Protein AF-T5LP23-F1 (afdb_monomer_lite)

Structure (mmCIF, N/CA/C/O backbone):
data_AF-T5LP23-F1
#
_entry.id   AF-T5LP23-F1
#
loop_
_atom_site.group_PDB
_atom_site.id
_atom_site.type_symbol
_atom_site.label_atom_id
_atom_site.label_alt_id
_atom_site.label_comp_id
_atom_site.label_asym_id
_atom_site.label_entity_id
_atom_site.label_seq_id
_atom_site.pdbx_PDB_ins_code
_atom_site.Cartn_x
_atom_site.Cartn_y
_atom_site.Cartn_z
_atom_site.occupancy
_atom_site.B_iso_or_equiv
_atom_site.auth_seq_id
_atom_site.auth_comp_id
_atom_site.auth_asym_id
_atom_site.auth_atom_id
_atom_site.pdbx_PDB_model_num
ATOM 1 N N . MET A 1 1 ? -14.292 4.138 27.160 1.00 70.31 1 MET A N 1
ATOM 2 C CA . MET A 1 1 ? -13.120 4.140 26.257 1.00 70.31 1 MET A CA 1
ATOM 3 C C . MET A 1 1 ? -12.060 5.006 26.917 1.00 70.31 1 MET A C 1
ATOM 5 O O . MET A 1 1 ? -12.414 6.086 27.365 1.00 70.31 1 MET A O 1
ATOM 9 N N . THR A 1 2 ? -10.826 4.538 27.073 1.00 91.25 2 THR A N 1
ATOM 10 C CA . THR A 1 2 ? -9.751 5.338 27.691 1.00 91.25 2 THR A CA 1
ATOM 11 C C . THR A 1 2 ? -9.133 6.305 26.676 1.00 91.25 2 THR A C 1
ATOM 13 O O . THR A 1 2 ? -9.214 6.054 25.472 1.00 91.25 2 THR A O 1
ATOM 16 N N . ASN A 1 3 ? -8.445 7.359 27.133 1.00 93.12 3 ASN A N 1
ATOM 17 C CA . ASN A 1 3 ? -7.715 8.283 26.245 1.00 93.12 3 ASN A CA 1
ATOM 18 C C . ASN A 1 3 ? -6.745 7.531 25.317 1.00 93.12 3 ASN A C 1
ATOM 20 O O . ASN A 1 3 ? -6.658 7.816 24.127 1.00 93.12 3 ASN A O 1
ATOM 24 N N . LYS A 1 4 ? -6.074 6.492 25.835 1.00 93.19 4 LYS A N 1
ATOM 25 C CA . LYS A 1 4 ? -5.186 5.625 25.046 1.00 93.19 4 LYS A CA 1
ATOM 26 C C . LYS A 1 4 ? -5.932 4.892 23.925 1.00 93.19 4 LYS A C 1
ATOM 28 O O . LYS A 1 4 ? -5.431 4.814 22.809 1.00 93.19 4 LYS A O 1
ATOM 33 N N . GLN A 1 5 ? -7.129 4.370 24.206 1.00 92.94 5 GLN A N 1
ATOM 34 C CA . GLN A 1 5 ? -7.967 3.713 23.196 1.00 92.94 5 GLN A CA 1
ATOM 35 C C . GLN A 1 5 ? -8.464 4.702 22.133 1.00 92.94 5 GLN A C 1
ATOM 37 O O . GLN A 1 5 ? -8.513 4.350 20.958 1.00 92.94 5 GLN A O 1
ATOM 42 N N . GLN A 1 6 ? -8.792 5.938 22.521 1.00 93.44 6 GLN A N 1
ATOM 43 C CA . GLN A 1 6 ? -9.187 6.985 21.576 1.00 93.44 6 GLN A CA 1
ATOM 44 C C . GLN A 1 6 ? -8.032 7.390 20.652 1.00 93.44 6 GLN A C 1
ATOM 46 O O . GLN A 1 6 ? -8.218 7.423 19.438 1.00 93.44 6 GLN A O 1
ATOM 51 N N . ILE A 1 7 ? -6.834 7.618 21.202 1.00 93.81 7 ILE A N 1
ATOM 52 C CA . ILE A 1 7 ? -5.629 7.944 20.421 1.00 93.81 7 ILE A CA 1
ATOM 53 C C . ILE A 1 7 ? -5.302 6.821 19.431 1.00 93.81 7 ILE A C 1
ATOM 55 O O . ILE A 1 7 ? -5.030 7.093 18.264 1.00 93.81 7 ILE A O 1
ATOM 59 N N . GLN A 1 8 ? -5.383 5.559 19.866 1.00 91.00 8 GLN A N 1
ATOM 60 C CA . GLN A 1 8 ? -5.149 4.424 18.976 1.00 91.00 8 GLN A CA 1
ATOM 61 C C . GLN A 1 8 ? -6.153 4.397 17.820 1.00 91.00 8 GLN A C 1
ATOM 63 O O . GLN A 1 8 ? -5.756 4.235 16.672 1.00 91.00 8 GLN A O 1
ATOM 68 N N . LYS A 1 9 ? -7.442 4.612 18.104 1.00 91.38 9 LYS A N 1
ATOM 69 C CA . LYS A 1 9 ? -8.485 4.638 17.073 1.00 91.38 9 LYS A CA 1
ATOM 70 C C . LYS A 1 9 ? -8.270 5.766 16.059 1.00 91.38 9 LYS A C 1
ATOM 72 O O . LYS A 1 9 ? -8.468 5.552 14.869 1.00 91.38 9 LYS A O 1
ATOM 77 N N . LEU A 1 10 ? -7.857 6.950 16.516 1.00 95.00 10 LEU A N 1
ATOM 78 C CA . LEU A 1 10 ? -7.538 8.074 15.629 1.00 95.00 10 LEU A CA 1
ATOM 79 C C . LEU A 1 10 ? -6.373 7.738 14.697 1.00 95.00 10 LEU A C 1
ATOM 81 O O . LEU A 1 10 ? -6.474 7.962 13.495 1.00 95.00 10 LEU A O 1
ATOM 85 N N . ARG A 1 11 ? -5.303 7.152 15.241 1.00 92.00 11 ARG A N 1
ATOM 86 C CA . ARG A 1 11 ? -4.157 6.702 14.451 1.00 92.00 11 ARG A CA 1
ATOM 87 C C . ARG A 1 11 ? -4.557 5.651 13.415 1.00 92.00 11 ARG A C 1
ATOM 89 O O . ARG A 1 11 ? -4.203 5.791 12.253 1.00 92.00 11 ARG A O 1
ATOM 96 N N . ASP A 1 12 ? -5.302 4.630 13.831 1.00 92.06 12 ASP A N 1
ATOM 97 C CA . ASP A 1 12 ? -5.734 3.541 12.950 1.00 92.06 12 ASP A CA 1
ATOM 98 C C . ASP A 1 12 ? -6.578 4.066 11.780 1.00 92.06 12 ASP A C 1
ATOM 100 O O . ASP A 1 12 ? -6.370 3.679 10.633 1.00 92.06 12 ASP A O 1
ATOM 104 N N . ASN A 1 13 ? -7.499 4.989 12.066 1.00 93.12 13 ASN A N 1
ATOM 105 C CA . ASN A 1 13 ? -8.327 5.625 11.048 1.00 93.12 13 ASN A CA 1
ATOM 106 C C . ASN A 1 13 ? -7.505 6.512 10.101 1.00 93.12 13 ASN A C 1
ATOM 108 O O . ASN A 1 13 ? -7.788 6.539 8.907 1.00 93.12 13 ASN A O 1
ATOM 112 N N . ALA A 1 14 ? -6.499 7.227 10.613 1.00 94.38 14 ALA A N 1
ATOM 113 C CA . ALA A 1 14 ? -5.607 8.036 9.787 1.00 94.38 14 ALA A CA 1
ATOM 114 C C . ALA A 1 14 ? -4.750 7.164 8.855 1.00 94.38 14 ALA A C 1
ATOM 116 O O . ALA A 1 14 ? -4.632 7.476 7.674 1.00 94.38 14 ALA A O 1
ATOM 117 N N . GLU A 1 15 ? -4.210 6.046 9.354 1.00 93.88 15 GLU A N 1
ATOM 118 C CA . GLU A 1 15 ? -3.471 5.082 8.530 1.00 93.88 15 GLU A CA 1
ATOM 119 C C . GLU A 1 15 ? -4.376 4.475 7.440 1.00 93.88 15 GLU A C 1
ATOM 121 O O . GLU A 1 15 ? -3.967 4.416 6.284 1.00 93.88 15 GLU A O 1
ATOM 126 N N . LEU A 1 16 ? -5.624 4.106 7.756 1.00 94.44 16 LEU A N 1
ATOM 127 C CA . LEU A 1 16 ? -6.597 3.627 6.760 1.00 94.44 16 LEU A CA 1
ATOM 128 C C . LEU A 1 16 ? -6.911 4.676 5.684 1.00 94.44 16 LEU A C 1
ATOM 130 O O . LEU A 1 16 ? -6.922 4.349 4.498 1.00 94.44 16 LEU A O 1
ATOM 134 N N . ALA A 1 17 ? -7.154 5.924 6.090 1.00 93.31 17 ALA A N 1
ATOM 135 C CA . ALA A 1 17 ? -7.458 7.018 5.169 1.00 93.31 17 ALA A CA 1
ATOM 136 C C . ALA A 1 17 ? -6.270 7.357 4.261 1.00 93.31 17 ALA A C 1
ATOM 138 O O . ALA A 1 17 ? -6.454 7.689 3.099 1.00 93.31 17 ALA A O 1
ATOM 139 N N . MET A 1 18 ? -5.045 7.262 4.770 1.00 93.06 18 MET A N 1
ATOM 140 C CA . MET A 1 18 ? -3.848 7.485 3.964 1.00 93.06 18 MET A CA 1
ATOM 141 C C . MET A 1 18 ? -3.622 6.320 2.990 1.00 93.06 18 MET A C 1
ATOM 143 O O . MET A 1 18 ? -3.394 6.544 1.805 1.00 93.06 18 MET A O 1
ATOM 147 N N . ALA A 1 19 ? -3.773 5.076 3.458 1.00 94.81 19 ALA A N 1
ATOM 148 C CA . ALA A 1 19 ? -3.647 3.888 2.619 1.00 94.81 19 ALA A CA 1
ATOM 149 C C . ALA A 1 19 ? -4.704 3.823 1.508 1.00 94.81 19 ALA A C 1
ATOM 151 O O . ALA A 1 19 ? -4.428 3.256 0.457 1.00 94.81 19 ALA A O 1
ATOM 152 N N . SER A 1 20 ? -5.900 4.398 1.692 1.00 91.69 20 SER A N 1
ATOM 153 C CA . SER A 1 20 ? -6.962 4.323 0.680 1.00 91.69 20 SER A CA 1
ATOM 154 C C . SER A 1 20 ? -6.628 5.025 -0.636 1.00 91.69 20 SER A C 1
ATOM 156 O O . SER A 1 20 ? -7.234 4.682 -1.649 1.00 91.69 20 SER A O 1
ATOM 158 N N . TYR A 1 21 ? -5.663 5.952 -0.626 1.00 89.19 21 TYR A N 1
ATOM 159 C CA . TYR A 1 21 ? -5.142 6.632 -1.818 1.00 89.19 21 TYR A CA 1
ATOM 160 C C . TYR A 1 21 ? -4.057 5.832 -2.564 1.00 89.19 21 TYR A C 1
ATOM 162 O O . TYR A 1 21 ? -3.546 6.304 -3.576 1.00 89.19 21 TYR A O 1
ATOM 170 N N . GLY A 1 22 ? -3.697 4.633 -2.091 1.00 91.81 22 GLY A N 1
ATOM 171 C CA . GLY A 1 22 ? -2.721 3.765 -2.751 1.00 91.81 22 GLY A CA 1
ATOM 172 C C . GLY A 1 22 ? -3.194 3.261 -4.120 1.00 91.81 22 GLY A C 1
ATOM 173 O O . GLY A 1 22 ? -4.370 2.956 -4.324 1.00 91.81 22 GLY A O 1
ATOM 174 N N . TYR A 1 23 ? -2.258 3.143 -5.064 1.00 92.69 23 TYR A N 1
ATOM 175 C CA . TYR A 1 23 ? -2.522 2.779 -6.463 1.00 92.69 23 TYR A CA 1
ATOM 176 C C . TYR A 1 23 ? -2.609 1.254 -6.630 1.00 92.69 23 TYR A C 1
ATOM 178 O O . TYR A 1 23 ? -1.792 0.624 -7.301 1.00 92.69 23 TYR A O 1
ATOM 186 N N . PHE A 1 24 ? -3.579 0.627 -5.961 1.00 94.56 24 PHE A N 1
ATOM 187 C CA . PHE A 1 24 ? -3.690 -0.835 -5.890 1.00 94.56 24 PHE A CA 1
ATOM 188 C C . PHE A 1 24 ? -4.090 -1.510 -7.205 1.00 94.56 24 PHE A C 1
ATOM 190 O O . PHE A 1 24 ? -3.944 -2.724 -7.330 1.00 94.56 24 PHE A O 1
ATOM 197 N N . HIS A 1 25 ? -4.514 -0.756 -8.219 1.00 92.25 25 HIS A N 1
ATOM 198 C CA . HIS A 1 25 ? -4.671 -1.270 -9.583 1.00 92.25 25 HIS A CA 1
ATOM 199 C C . HIS A 1 25 ? -3.338 -1.673 -10.234 1.00 92.25 25 HIS A C 1
ATOM 201 O O . HIS A 1 25 ? -3.342 -2.377 -11.241 1.00 92.25 25 HIS A O 1
ATOM 207 N N . LEU A 1 26 ? -2.201 -1.263 -9.658 1.00 93.31 26 LEU A N 1
ATOM 208 C CA . LEU A 1 26 ? -0.861 -1.633 -10.122 1.00 93.31 26 LEU A CA 1
ATOM 209 C C . LEU A 1 26 ? -0.380 -2.995 -9.598 1.00 93.31 26 LEU A C 1
ATOM 211 O O . LEU A 1 26 ? 0.660 -3.480 -10.043 1.00 93.31 26 LEU A O 1
ATOM 215 N N . ILE A 1 27 ? -1.106 -3.639 -8.677 1.00 93.69 27 ILE A N 1
ATOM 216 C CA . ILE A 1 27 ? -0.717 -4.953 -8.142 1.00 93.69 27 ILE A CA 1
ATOM 217 C C . ILE A 1 27 ? -0.587 -5.966 -9.285 1.00 93.69 27 ILE A C 1
ATOM 219 O O . ILE A 1 27 ? -1.475 -6.103 -10.124 1.00 93.69 27 ILE A O 1
ATOM 223 N N . GLY A 1 28 ? 0.520 -6.710 -9.297 1.00 92.25 28 GLY A N 1
ATOM 224 C CA . GLY A 1 28 ? 0.780 -7.743 -10.300 1.00 92.25 28 GLY A CA 1
ATOM 225 C C . GLY A 1 28 ? 1.308 -7.218 -11.638 1.00 92.25 28 GLY A C 1
ATOM 226 O O . GLY A 1 28 ? 1.886 -8.009 -12.389 1.00 92.25 28 GLY A O 1
ATOM 227 N N . LYS A 1 29 ? 1.221 -5.905 -11.916 1.00 93.50 29 LYS A N 1
ATOM 228 C CA . LYS A 1 29 ? 2.086 -5.282 -12.931 1.00 93.50 29 LYS A CA 1
ATOM 229 C C . LYS A 1 29 ? 3.542 -5.443 -12.504 1.00 93.50 29 LYS A C 1
ATOM 231 O O . LYS A 1 29 ? 3.829 -5.708 -11.341 1.00 93.50 29 LYS A O 1
ATOM 236 N N . LYS A 1 30 ? 4.474 -5.307 -13.439 1.00 94.69 30 LYS A N 1
ATOM 237 C CA . LYS A 1 30 ? 5.904 -5.407 -13.135 1.00 94.69 30 LYS A CA 1
ATOM 238 C C . LYS A 1 30 ? 6.525 -4.031 -12.991 1.00 94.69 30 LYS A C 1
ATOM 240 O O . LYS A 1 30 ? 6.013 -3.089 -13.581 1.00 94.69 30 LYS A O 1
ATOM 245 N N . PHE A 1 31 ? 7.630 -3.926 -12.267 1.00 94.94 31 PHE A N 1
ATOM 246 C CA . PHE A 1 31 ? 8.524 -2.777 -12.390 1.00 94.94 31 PHE A CA 1
ATOM 247 C C . PHE A 1 31 ? 9.214 -2.784 -13.750 1.00 94.94 31 PHE A C 1
ATOM 249 O O . PHE A 1 31 ? 9.470 -3.853 -14.318 1.00 94.94 31 PHE A O 1
ATOM 256 N N . LYS A 1 32 ? 9.536 -1.595 -14.256 1.00 93.94 32 LYS A N 1
ATOM 257 C CA . LYS A 1 32 ? 10.318 -1.416 -15.476 1.00 93.94 32 LYS A CA 1
ATOM 258 C C . LYS A 1 32 ? 11.620 -2.225 -15.410 1.00 93.94 32 LYS A C 1
ATOM 260 O O . LYS A 1 32 ? 12.210 -2.435 -14.351 1.00 93.94 32 LYS A O 1
ATOM 265 N N . ASN A 1 33 ? 12.003 -2.783 -16.556 1.00 93.25 33 ASN A N 1
ATOM 266 C CA . ASN A 1 33 ? 13.139 -3.695 -16.658 1.00 93.25 33 ASN A CA 1
ATOM 267 C C . ASN A 1 33 ? 14.447 -2.911 -16.806 1.00 93.25 33 ASN A C 1
ATOM 269 O O . ASN A 1 33 ? 15.038 -2.896 -17.884 1.00 93.25 33 ASN A O 1
ATOM 273 N N . ASP A 1 34 ? 14.835 -2.234 -15.732 1.00 92.38 34 ASP A N 1
ATOM 274 C CA . ASP A 1 34 ? 16.082 -1.486 -15.618 1.00 92.38 34 ASP A CA 1
ATOM 275 C C . ASP A 1 34 ? 16.768 -1.886 -14.304 1.00 92.38 34 ASP A C 1
ATOM 277 O O . ASP A 1 34 ? 16.335 -1.503 -13.215 1.00 92.38 34 ASP A O 1
ATOM 281 N N . GLU A 1 35 ? 17.773 -2.757 -14.404 1.00 93.06 35 GLU A N 1
ATOM 282 C CA . GLU A 1 35 ? 18.498 -3.280 -13.240 1.00 93.06 35 GLU A CA 1
ATOM 283 C C . GLU A 1 35 ? 19.408 -2.224 -12.599 1.00 93.06 35 GLU A C 1
ATOM 285 O O . GLU A 1 35 ? 19.642 -2.294 -11.392 1.00 93.06 35 GLU A O 1
ATOM 290 N N . ASP A 1 36 ? 19.872 -1.230 -13.363 1.00 93.44 36 ASP A N 1
ATOM 291 C CA . ASP A 1 36 ? 20.718 -0.152 -12.845 1.00 93.44 36 ASP A CA 1
ATOM 292 C C . ASP A 1 36 ? 19.893 0.820 -11.986 1.00 93.44 36 ASP A C 1
ATOM 294 O O . ASP A 1 36 ? 20.365 1.292 -10.949 1.00 93.44 36 ASP A O 1
ATOM 298 N N . GLU A 1 37 ? 18.647 1.095 -12.389 1.00 91.81 37 GLU A N 1
ATOM 299 C CA . GLU A 1 37 ? 17.739 1.990 -11.662 1.00 91.81 37 GLU A CA 1
ATOM 300 C C . GLU A 1 37 ? 17.011 1.292 -10.500 1.00 91.81 37 GLU A C 1
ATOM 302 O O . GLU A 1 37 ? 16.941 1.834 -9.393 1.00 91.81 37 GLU A O 1
ATOM 307 N N . TYR A 1 38 ? 16.472 0.088 -10.728 1.00 92.56 38 TYR A N 1
ATOM 308 C CA . TYR A 1 38 ? 15.560 -0.577 -9.784 1.00 92.56 38 TYR A CA 1
ATOM 309 C C . TYR A 1 38 ? 16.160 -1.793 -9.072 1.00 92.56 38 TYR A C 1
ATOM 311 O O . TYR A 1 38 ? 15.488 -2.399 -8.231 1.00 92.56 38 TYR A O 1
ATOM 319 N N . GLY A 1 39 ? 17.399 -2.177 -9.390 1.00 93.19 39 GLY A N 1
ATOM 320 C CA . GLY A 1 39 ? 18.104 -3.272 -8.728 1.00 93.19 39 GLY A CA 1
ATOM 321 C C . GLY A 1 39 ? 17.315 -4.583 -8.729 1.00 93.19 39 GLY A C 1
ATOM 322 O O . GLY A 1 39 ? 16.874 -5.078 -9.766 1.00 93.19 39 GLY A O 1
ATOM 323 N N . ASP A 1 40 ? 17.098 -5.150 -7.540 1.00 93.38 40 ASP A N 1
ATOM 324 C CA . ASP A 1 40 ? 16.415 -6.435 -7.352 1.00 93.38 40 ASP A CA 1
ATOM 325 C C . ASP A 1 40 ? 14.925 -6.414 -7.731 1.00 93.38 40 ASP A C 1
ATOM 327 O O . ASP A 1 40 ? 14.320 -7.478 -7.921 1.00 93.38 40 ASP A O 1
ATOM 331 N N . LYS A 1 41 ? 14.333 -5.221 -7.858 1.00 94.06 41 LYS A N 1
ATOM 332 C CA . LYS A 1 41 ? 12.930 -5.031 -8.236 1.00 94.06 41 LYS A CA 1
ATOM 333 C C . LYS A 1 41 ? 12.706 -5.009 -9.742 1.00 94.06 41 LYS A C 1
ATOM 335 O O . LYS A 1 41 ? 11.565 -5.221 -10.153 1.00 94.06 41 LYS A O 1
ATOM 340 N N . ALA A 1 42 ? 13.739 -4.824 -10.563 1.00 94.75 42 ALA A N 1
ATOM 341 C CA . ALA A 1 42 ? 13.598 -4.781 -12.017 1.00 94.75 42 ALA A CA 1
ATOM 342 C C . ALA A 1 42 ? 12.841 -6.013 -12.555 1.00 94.75 42 ALA A C 1
ATOM 344 O O . ALA A 1 42 ? 13.138 -7.158 -12.196 1.00 94.75 42 ALA A O 1
ATOM 345 N N . ASN A 1 43 ? 11.815 -5.787 -13.391 1.00 94.25 43 ASN A N 1
ATOM 346 C CA . ASN A 1 43 ? 10.974 -6.838 -13.997 1.00 94.25 43 ASN A CA 1
ATOM 347 C C . ASN A 1 43 ? 10.289 -7.787 -12.978 1.00 94.25 43 ASN A C 1
ATOM 349 O O . ASN A 1 43 ? 9.766 -8.848 -13.345 1.00 94.25 43 ASN A O 1
ATOM 353 N N . LYS A 1 44 ? 10.249 -7.423 -11.688 1.00 95.88 44 LYS A N 1
ATOM 354 C CA . LYS A 1 44 ? 9.504 -8.146 -10.648 1.00 95.88 44 LYS A CA 1
ATOM 355 C C . LYS A 1 44 ? 8.075 -7.625 -10.542 1.00 95.88 44 LYS A C 1
ATOM 357 O O . LYS A 1 44 ? 7.836 -6.449 -10.806 1.00 95.88 44 LYS A O 1
ATOM 362 N N . PRO A 1 45 ? 7.116 -8.482 -10.150 1.00 96.19 45 PRO A N 1
ATOM 363 C CA . PRO A 1 45 ? 5.754 -8.042 -9.892 1.00 96.19 45 PRO A CA 1
ATOM 364 C C . PRO A 1 45 ? 5.701 -7.086 -8.693 1.00 96.19 45 PRO A C 1
ATOM 366 O O . PRO A 1 45 ? 6.317 -7.339 -7.658 1.00 96.19 45 PRO A O 1
ATOM 369 N N . ILE A 1 46 ? 4.918 -6.023 -8.838 1.00 96.38 46 ILE A N 1
ATOM 370 C CA . ILE A 1 46 ? 4.593 -5.045 -7.805 1.00 96.38 46 ILE A CA 1
ATOM 371 C C . ILE A 1 46 ? 3.654 -5.696 -6.791 1.00 96.38 46 ILE A C 1
ATOM 373 O O . ILE A 1 46 ? 2.636 -6.304 -7.148 1.00 96.38 46 ILE A O 1
ATOM 377 N N . THR A 1 47 ? 3.990 -5.552 -5.513 1.00 96.19 47 THR A N 1
ATOM 378 C CA . THR A 1 47 ? 3.216 -6.077 -4.387 1.00 96.19 47 THR A CA 1
ATOM 379 C C . THR A 1 47 ? 2.437 -4.975 -3.667 1.00 96.19 47 THR A C 1
ATOM 381 O O . THR A 1 47 ? 2.702 -3.786 -3.829 1.00 96.19 47 THR A O 1
ATOM 384 N N . LEU A 1 48 ? 1.493 -5.374 -2.805 1.00 94.81 48 LEU A N 1
ATOM 385 C CA . LEU A 1 48 ? 0.760 -4.462 -1.913 1.00 94.81 48 LEU A CA 1
ATOM 386 C C . LEU A 1 48 ? 1.689 -3.566 -1.088 1.00 94.81 48 LEU A C 1
ATOM 388 O O . LEU A 1 48 ? 1.407 -2.386 -0.895 1.00 94.81 48 LEU A O 1
ATOM 392 N N . HIS A 1 49 ? 2.781 -4.147 -0.591 1.00 95.38 49 HIS A N 1
ATOM 393 C CA . HIS A 1 49 ? 3.746 -3.450 0.243 1.00 95.38 49 HIS A CA 1
ATOM 394 C C . HIS A 1 49 ? 4.449 -2.341 -0.534 1.00 95.38 49 HIS A C 1
ATOM 396 O O . HIS A 1 49 ? 4.529 -1.220 -0.038 1.00 95.38 49 HIS A O 1
ATOM 402 N N . ASP A 1 50 ? 4.870 -2.646 -1.763 1.00 96.6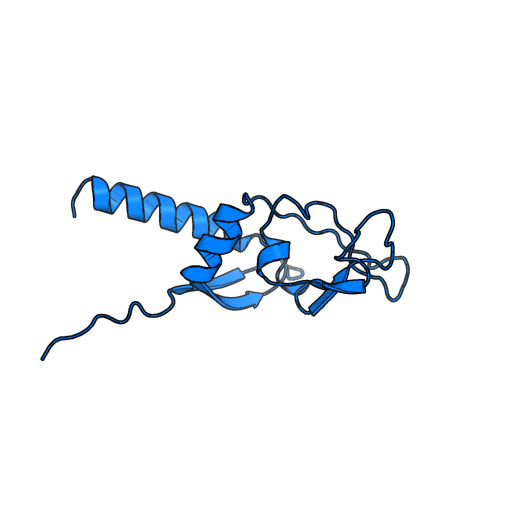2 50 ASP A N 1
ATOM 403 C CA . ASP A 1 50 ? 5.612 -1.703 -2.593 1.00 96.62 50 ASP A CA 1
ATOM 404 C C . ASP A 1 50 ? 4.787 -0.441 -2.897 1.00 96.62 50 ASP A C 1
ATOM 406 O O . ASP A 1 50 ? 5.319 0.660 -2.925 1.00 96.62 50 ASP A O 1
ATOM 410 N N . ILE A 1 51 ? 3.469 -0.594 -3.069 1.00 96.25 51 ILE A N 1
ATOM 411 C CA . ILE A 1 51 ? 2.544 0.495 -3.428 1.00 96.25 51 ILE A CA 1
ATOM 412 C C . ILE A 1 51 ? 2.431 1.559 -2.337 1.00 96.25 51 ILE A C 1
ATOM 414 O O . ILE A 1 51 ? 2.264 2.735 -2.653 1.00 96.25 51 ILE A O 1
ATOM 418 N N . LEU A 1 52 ? 2.482 1.161 -1.063 1.00 96.88 52 LEU A N 1
ATOM 419 C CA . LEU A 1 52 ? 2.419 2.114 0.046 1.00 96.88 52 LEU A CA 1
ATOM 420 C C . LEU A 1 52 ? 3.801 2.587 0.487 1.00 96.88 52 LEU A C 1
ATOM 422 O O . LEU A 1 52 ? 3.892 3.665 1.065 1.00 96.88 52 LEU A O 1
ATOM 426 N N . ASP A 1 53 ? 4.853 1.810 0.245 1.00 97.19 53 ASP A N 1
ATOM 427 C CA . ASP A 1 53 ? 6.199 2.121 0.710 1.00 97.19 53 ASP A CA 1
ATOM 428 C C . ASP A 1 53 ? 6.840 3.265 -0.096 1.00 97.19 53 ASP A C 1
ATOM 430 O O . ASP A 1 53 ? 7.031 3.197 -1.311 1.00 97.19 53 ASP A O 1
ATOM 434 N N . ILE A 1 54 ? 7.207 4.328 0.616 1.00 96.56 54 ILE A N 1
ATOM 435 C CA . ILE A 1 54 ? 7.855 5.529 0.091 1.00 96.56 54 ILE A CA 1
ATOM 436 C C . ILE A 1 54 ? 9.206 5.242 -0.567 1.00 96.56 54 ILE A C 1
ATOM 438 O O . ILE A 1 54 ? 9.643 6.020 -1.411 1.00 96.56 54 ILE A O 1
ATOM 442 N N . THR A 1 55 ? 9.870 4.135 -0.225 1.00 95.88 55 THR A N 1
ATOM 443 C CA . THR A 1 55 ? 11.122 3.731 -0.875 1.00 95.88 55 THR A CA 1
ATOM 444 C C . THR A 1 55 ? 10.942 3.490 -2.373 1.00 95.88 55 THR A C 1
ATOM 446 O O . THR A 1 55 ? 11.857 3.785 -3.136 1.00 95.88 55 THR A O 1
ATOM 449 N N . TYR A 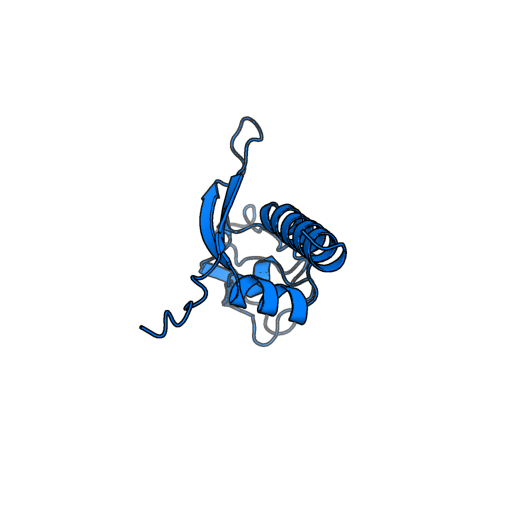1 56 ? 9.766 3.025 -2.803 1.00 95.31 56 TYR A N 1
ATOM 450 C CA . TYR A 1 56 ? 9.466 2.768 -4.215 1.00 95.31 56 TYR A CA 1
ATOM 451 C C . TYR A 1 56 ? 8.682 3.905 -4.871 1.00 95.31 56 TYR A C 1
ATOM 453 O O . TYR A 1 56 ? 8.149 3.754 -5.969 1.00 95.31 56 TYR A O 1
ATOM 461 N N . LYS A 1 57 ? 8.590 5.064 -4.214 1.00 94.44 57 LYS A N 1
ATOM 462 C CA . LYS A 1 57 ? 7.977 6.250 -4.806 1.00 94.44 57 LYS A CA 1
ATOM 463 C C . LYS A 1 57 ? 8.699 6.617 -6.104 1.00 94.44 57 LYS A C 1
ATOM 465 O O . LYS A 1 57 ? 9.925 6.651 -6.150 1.00 94.44 57 LYS A O 1
ATOM 470 N N . ASN A 1 58 ? 7.920 6.924 -7.137 1.00 93.88 58 ASN A N 1
ATOM 471 C CA . ASN A 1 58 ? 8.359 7.200 -8.506 1.00 93.88 58 ASN A CA 1
ATOM 472 C C . ASN A 1 58 ? 8.943 6.007 -9.272 1.00 93.88 58 ASN A C 1
ATOM 474 O O . ASN A 1 58 ? 9.365 6.202 -10.406 1.00 93.88 58 ASN A O 1
ATOM 478 N N . TYR A 1 59 ? 8.947 4.792 -8.712 1.00 94.81 59 TYR A N 1
ATOM 479 C CA . TYR A 1 59 ? 9.311 3.620 -9.504 1.00 94.81 59 TYR A CA 1
ATOM 480 C C . TYR A 1 59 ? 8.271 3.427 -10.606 1.00 94.81 59 TYR A C 1
ATOM 482 O O . TYR A 1 59 ? 7.064 3.508 -10.353 1.00 94.81 59 TYR A O 1
ATOM 490 N N . GLU A 1 60 ? 8.750 3.174 -11.817 1.00 94.25 60 GLU A N 1
ATOM 491 C CA . GLU A 1 60 ? 7.909 3.058 -13.000 1.00 94.25 60 GLU A CA 1
ATOM 492 C C . GLU A 1 60 ? 7.439 1.615 -13.196 1.00 94.25 60 GLU A C 1
ATOM 494 O O . GLU A 1 60 ? 8.190 0.643 -13.033 1.00 94.25 60 GLU A O 1
ATOM 499 N N . THR A 1 61 ? 6.183 1.451 -13.596 1.00 93.69 61 THR A N 1
ATOM 500 C CA . THR A 1 61 ? 5.686 0.158 -14.065 1.00 93.69 61 THR A CA 1
ATOM 501 C C . THR A 1 61 ? 6.288 -0.173 -15.426 1.00 93.69 61 THR A C 1
ATOM 503 O O . THR A 1 61 ? 6.464 0.703 -16.268 1.00 93.69 61 THR A O 1
ATOM 506 N N . GLN A 1 62 ? 6.521 -1.452 -15.694 1.00 89.19 62 GLN A N 1
ATOM 507 C CA . GLN A 1 62 ? 6.871 -1.926 -17.019 1.00 89.19 62 GLN A CA 1
ATOM 508 C C . GLN A 1 62 ? 5.722 -1.651 -17.982 1.00 89.19 62 GLN A C 1
ATOM 510 O O . GLN A 1 62 ? 4.596 -2.116 -17.784 1.00 89.19 62 GLN A O 1
ATOM 515 N N . ASP A 1 63 ? 6.043 -0.943 -19.054 1.00 78.56 63 ASP A N 1
ATOM 516 C CA . ASP A 1 63 ? 5.098 -0.678 -20.116 1.00 78.56 63 ASP A CA 1
ATOM 517 C C . ASP A 1 63 ? 5.006 -1.845 -21.110 1.00 78.56 63 ASP A C 1
ATOM 519 O O . ASP A 1 63 ? 5.979 -2.554 -21.374 1.00 78.56 63 ASP A O 1
ATOM 523 N N . SER A 1 64 ? 3.830 -2.002 -21.713 1.00 62.41 64 SER A N 1
ATOM 524 C CA . SER A 1 64 ? 3.655 -2.750 -22.966 1.00 62.41 64 SER A CA 1
ATOM 525 C C . SER A 1 64 ? 3.545 -1.816 -24.182 1.00 62.41 64 SER A C 1
ATOM 527 O O . SER A 1 64 ? 3.778 -2.256 -25.304 1.00 62.41 64 SER A O 1
ATOM 529 N N . THR A 1 65 ? 3.241 -0.526 -23.975 1.00 56.38 65 THR A N 1
ATOM 530 C CA . THR A 1 65 ? 3.111 0.524 -25.001 1.00 56.38 65 THR A CA 1
ATOM 531 C C . THR A 1 65 ? 3.437 1.902 -24.411 1.00 56.38 65 THR A C 1
ATOM 533 O O . THR A 1 65 ? 2.651 2.358 -23.601 1.00 56.38 65 THR A O 1
ATOM 536 N N . PHE A 1 66 ? 4.491 2.580 -24.893 1.00 54.19 66 PHE A N 1
ATOM 537 C CA . PHE A 1 66 ? 5.151 3.837 -24.432 1.00 54.19 66 PHE A CA 1
ATOM 538 C C . PHE A 1 66 ? 4.349 4.956 -23.701 1.00 54.19 66 PHE A C 1
ATOM 540 O O . PHE A 1 66 ? 4.956 5.876 -23.164 1.00 54.19 66 PHE A O 1
ATOM 547 N N . PHE A 1 67 ? 3.016 4.949 -23.716 1.00 60.97 67 PHE A N 1
ATOM 548 C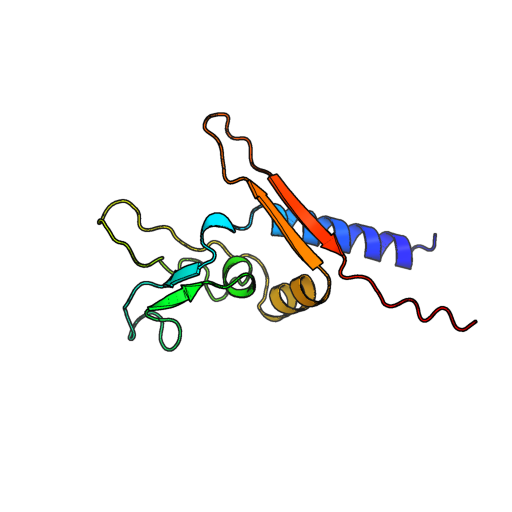 CA . PHE A 1 67 ? 2.131 5.957 -23.125 1.00 60.97 67 PHE A CA 1
ATOM 549 C C . PHE A 1 67 ? 1.447 5.518 -21.819 1.00 60.97 67 PHE A C 1
ATOM 551 O O . PHE A 1 67 ? 0.739 6.326 -21.225 1.00 60.97 67 PHE A O 1
ATOM 558 N N . ASN A 1 68 ? 1.627 4.270 -21.372 1.00 74.25 68 ASN A N 1
ATOM 559 C CA . ASN A 1 68 ? 0.881 3.703 -20.239 1.00 74.25 68 ASN A CA 1
ATOM 560 C C . ASN A 1 68 ? 1.757 3.423 -19.011 1.00 74.25 68 ASN A C 1
ATOM 562 O O . ASN A 1 68 ? 1.332 2.720 -18.091 1.00 74.25 68 ASN A O 1
ATOM 566 N N . THR A 1 69 ? 2.977 3.954 -18.998 1.00 84.00 69 THR A N 1
ATOM 567 C CA . THR A 1 69 ? 3.866 3.880 -17.840 1.00 84.00 69 THR A CA 1
ATOM 568 C C . THR A 1 69 ? 3.258 4.671 -16.682 1.00 84.00 69 THR A C 1
ATOM 570 O O . THR A 1 69 ? 3.010 5.870 -16.797 1.00 84.00 69 THR A O 1
ATOM 573 N N . GLU A 1 70 ? 3.001 3.993 -15.565 1.00 91.44 70 GLU A N 1
ATOM 574 C CA . GLU A 1 70 ? 2.488 4.594 -14.337 1.00 91.44 70 GLU A CA 1
ATOM 575 C C . GLU A 1 70 ? 3.545 4.529 -13.234 1.00 91.44 70 GLU A C 1
ATOM 577 O O . GLU A 1 70 ? 4.332 3.582 -13.164 1.00 91.44 70 GLU A O 1
ATOM 582 N N . ASN A 1 71 ? 3.519 5.512 -12.335 1.00 93.44 71 ASN A N 1
ATOM 583 C CA . ASN A 1 71 ? 4.476 5.611 -11.240 1.00 93.44 71 A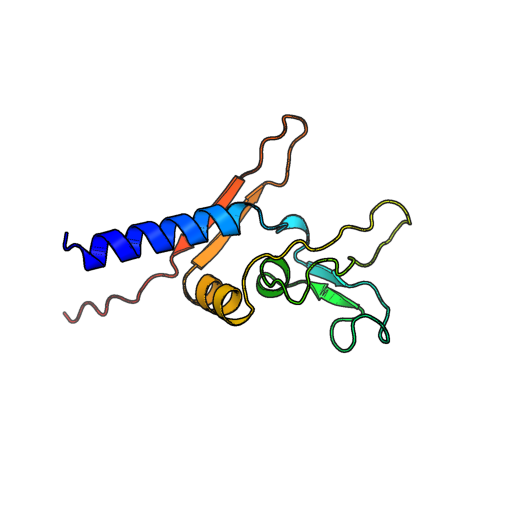SN A CA 1
ATOM 584 C C . ASN A 1 71 ? 3.821 5.229 -9.918 1.00 93.44 71 ASN A C 1
ATOM 586 O O . ASN A 1 71 ? 2.680 5.610 -9.636 1.00 93.44 71 ASN A O 1
ATOM 590 N N . LEU A 1 72 ? 4.570 4.523 -9.075 1.00 94.19 72 LEU A N 1
ATOM 591 C CA . LEU A 1 72 ? 4.168 4.295 -7.693 1.00 94.19 72 LEU A CA 1
ATOM 592 C C . LEU A 1 72 ? 4.235 5.609 -6.903 1.00 94.19 72 LEU A C 1
ATOM 594 O O . LEU A 1 72 ? 5.130 6.433 -7.098 1.00 94.19 72 LEU A O 1
ATOM 598 N N . ASN A 1 73 ? 3.306 5.785 -5.965 1.00 92.88 73 ASN A N 1
ATOM 599 C CA . ASN A 1 73 ? 3.223 6.976 -5.119 1.00 92.88 73 ASN A CA 1
ATOM 600 C C . ASN A 1 73 ? 3.063 6.601 -3.637 1.00 92.88 73 ASN A C 1
ATOM 602 O O . ASN A 1 73 ? 2.144 7.058 -2.962 1.00 92.88 73 ASN A O 1
ATOM 606 N N . GLY A 1 74 ? 3.932 5.713 -3.148 1.00 92.31 74 GLY A N 1
ATOM 607 C CA . GLY A 1 74 ? 3.953 5.325 -1.740 1.00 92.31 74 GLY A CA 1
ATOM 608 C C . GLY A 1 74 ? 4.321 6.498 -0.828 1.00 92.31 74 GLY A C 1
ATOM 609 O O . GLY A 1 74 ? 5.212 7.284 -1.146 1.00 92.31 74 GLY A O 1
ATOM 610 N N . ASP A 1 75 ? 3.648 6.603 0.319 1.00 93.75 75 ASP A N 1
ATOM 611 C CA . ASP A 1 75 ? 3.873 7.656 1.321 1.00 93.75 75 ASP A CA 1
ATOM 612 C C . ASP A 1 75 ? 4.098 7.089 2.743 1.00 93.75 75 ASP A C 1
ATOM 614 O O . ASP A 1 75 ? 4.265 7.835 3.710 1.00 93.75 75 ASP A O 1
ATOM 618 N N . PHE A 1 76 ? 4.109 5.763 2.907 1.00 96.75 76 PHE A N 1
ATOM 619 C CA . PHE A 1 76 ? 4.398 5.104 4.181 1.00 96.75 76 PHE A CA 1
ATOM 620 C C . PHE A 1 76 ? 5.887 4.811 4.278 1.00 96.75 76 PHE A C 1
ATOM 622 O O . PHE A 1 76 ? 6.515 4.401 3.312 1.00 96.75 76 PHE A O 1
ATOM 629 N N . THR A 1 77 ? 6.457 4.905 5.477 1.00 96.62 77 THR A N 1
ATOM 630 C CA . THR A 1 77 ? 7.784 4.305 5.698 1.00 96.62 77 THR A CA 1
ATOM 631 C C . THR A 1 77 ? 7.723 2.781 5.489 1.00 96.62 77 THR A C 1
ATOM 633 O O . THR A 1 77 ? 6.675 2.187 5.781 1.00 96.62 77 THR A O 1
ATOM 636 N N . PRO A 1 78 ? 8.830 2.107 5.122 1.00 96.44 78 PRO A N 1
ATOM 637 C CA . PRO A 1 78 ? 8.830 0.656 4.912 1.00 96.44 78 PRO A CA 1
ATOM 638 C C . PRO A 1 78 ? 8.245 -0.123 6.095 1.00 96.44 78 PRO A C 1
ATOM 640 O O . PRO A 1 78 ? 7.380 -0.989 5.971 1.00 96.44 78 PRO A O 1
ATOM 643 N N . THR A 1 79 ? 8.626 0.248 7.319 1.00 96.62 79 THR A N 1
ATOM 644 C CA . THR A 1 79 ? 8.107 -0.425 8.521 1.00 96.62 79 THR A CA 1
ATOM 645 C C . THR A 1 79 ? 6.606 -0.188 8.717 1.00 96.62 79 THR A C 1
ATOM 647 O O . THR A 1 79 ? 5.898 -1.076 9.196 1.00 96.62 79 THR A O 1
ATOM 650 N N . GLN A 1 80 ? 6.104 0.996 8.364 1.00 95.69 80 GLN A N 1
ATOM 651 C CA . GLN A 1 80 ? 4.684 1.325 8.467 1.00 95.69 80 GLN A CA 1
ATOM 652 C C . GLN A 1 80 ? 3.858 0.553 7.435 1.00 95.69 80 GLN A C 1
ATOM 654 O O . GLN A 1 80 ? 2.855 -0.044 7.818 1.00 95.69 80 GLN A O 1
ATOM 659 N N . ALA A 1 81 ? 4.301 0.485 6.174 1.00 96.06 81 ALA A N 1
ATOM 660 C CA . ALA A 1 81 ? 3.641 -0.306 5.132 1.00 96.06 81 ALA A CA 1
ATOM 661 C C . ALA A 1 81 ? 3.563 -1.787 5.527 1.00 96.06 81 ALA A C 1
ATOM 663 O O . ALA A 1 81 ? 2.506 -2.410 5.424 1.00 96.06 81 ALA A O 1
ATOM 664 N N . LYS A 1 82 ? 4.654 -2.342 6.068 1.00 95.50 82 LYS A N 1
ATOM 665 C CA . LYS A 1 82 ? 4.682 -3.726 6.555 1.00 95.50 82 LYS A CA 1
ATOM 666 C C . LYS A 1 82 ? 3.669 -3.956 7.681 1.00 95.50 82 LYS A C 1
ATOM 668 O O . LYS A 1 82 ? 2.832 -4.847 7.579 1.00 95.50 82 LYS A O 1
ATOM 673 N N . ARG A 1 83 ? 3.704 -3.128 8.732 1.00 94.56 83 ARG A N 1
ATOM 674 C CA . ARG A 1 83 ? 2.791 -3.240 9.887 1.00 94.56 83 ARG A CA 1
ATOM 675 C C . ARG A 1 83 ? 1.326 -3.043 9.505 1.00 94.56 83 ARG A C 1
ATOM 677 O O . ARG A 1 83 ? 0.454 -3.685 10.086 1.00 94.56 83 ARG A O 1
ATOM 684 N N . PHE A 1 84 ? 1.053 -2.171 8.537 1.00 95.50 84 PHE A N 1
ATOM 685 C CA . PHE A 1 84 ? -0.296 -1.961 8.027 1.00 95.50 84 PHE A CA 1
ATOM 686 C C . PHE A 1 84 ? -0.855 -3.257 7.430 1.00 95.50 84 PHE A C 1
ATOM 688 O O . PHE A 1 84 ? -1.907 -3.724 7.866 1.00 95.50 84 PHE A O 1
ATOM 695 N N . PHE A 1 85 ? -0.114 -3.904 6.525 1.00 95.06 85 PHE A N 1
ATOM 696 C CA . PHE A 1 85 ? -0.541 -5.168 5.915 1.00 95.06 85 PHE A CA 1
ATOM 697 C C . PHE A 1 85 ? -0.400 -6.391 6.832 1.00 95.06 85 PHE A C 1
ATOM 699 O O . PHE A 1 85 ? -0.985 -7.431 6.549 1.00 95.06 85 PHE A O 1
ATOM 706 N N . GLU A 1 86 ? 0.306 -6.309 7.961 1.00 93.88 86 GLU A N 1
ATOM 707 C CA . GLU A 1 86 ? 0.209 -7.315 9.033 1.00 93.88 86 GLU A CA 1
ATOM 708 C C . GLU A 1 86 ? -1.157 -7.276 9.735 1.00 93.88 86 GLU A C 1
ATOM 710 O O . GLU A 1 86 ? -1.607 -8.294 10.263 1.00 93.88 86 GLU A O 1
ATOM 715 N N . ARG A 1 87 ? -1.833 -6.121 9.722 1.00 92.94 87 ARG A N 1
ATOM 716 C CA . ARG A 1 87 ? -3.114 -5.907 10.400 1.00 92.94 87 ARG A CA 1
ATOM 717 C C . ARG A 1 87 ? -4.317 -5.900 9.468 1.00 92.94 87 ARG A C 1
ATOM 719 O O . ARG A 1 87 ? -5.389 -6.314 9.897 1.00 92.94 87 ARG A O 1
ATOM 726 N N . TYR A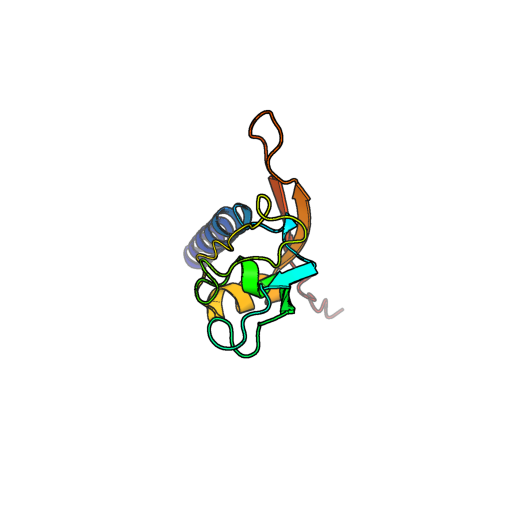 1 88 ? -4.167 -5.431 8.238 1.00 94.75 88 TYR A N 1
ATOM 727 C CA . TYR A 1 88 ? -5.270 -5.263 7.301 1.00 94.75 88 TYR A CA 1
ATOM 728 C C . TYR A 1 88 ? -5.063 -6.093 6.034 1.00 94.75 88 TYR A C 1
ATOM 730 O O . TYR A 1 88 ? -3.956 -6.181 5.506 1.00 94.75 88 TYR A O 1
ATOM 738 N N . ASP A 1 89 ? -6.150 -6.678 5.544 1.00 94.75 89 ASP A N 1
ATOM 739 C CA . ASP A 1 89 ? -6.264 -7.237 4.202 1.00 94.75 89 ASP A CA 1
ATOM 740 C C . ASP A 1 89 ? -6.907 -6.206 3.274 1.00 94.75 89 ASP A C 1
ATOM 742 O O . ASP A 1 89 ? -7.897 -5.562 3.639 1.00 94.75 89 ASP A O 1
ATOM 746 N N . LEU A 1 90 ? -6.372 -6.069 2.059 1.00 95.12 90 LEU A N 1
ATOM 747 C CA . LEU A 1 90 ? -7.073 -5.374 0.983 1.00 95.12 90 LEU A CA 1
ATOM 748 C C . LEU A 1 90 ? -8.222 -6.268 0.508 1.00 95.12 90 LEU A C 1
ATOM 750 O O . LEU A 1 90 ? -7.978 -7.357 -0.006 1.00 95.12 90 LEU A O 1
ATOM 754 N N . LEU A 1 91 ? -9.464 -5.816 0.683 1.00 94.38 91 LEU A N 1
ATOM 755 C CA . LEU A 1 91 ? -10.643 -6.579 0.268 1.00 94.38 91 LEU A CA 1
ATOM 756 C C . LEU A 1 91 ? -11.074 -6.205 -1.147 1.00 94.38 91 LEU A C 1
ATOM 758 O O . LEU A 1 91 ? -11.329 -7.079 -1.969 1.00 94.38 91 LEU A O 1
ATOM 762 N N . ILE A 1 92 ? -11.190 -4.901 -1.410 1.00 93.06 92 ILE A N 1
ATOM 763 C CA . ILE A 1 92 ? -11.655 -4.354 -2.688 1.00 93.06 92 ILE A CA 1
ATOM 764 C C . ILE A 1 92 ? -10.880 -3.072 -2.972 1.00 93.06 92 ILE A C 1
ATOM 766 O O . ILE A 1 92 ? -10.707 -2.238 -2.084 1.00 93.06 92 ILE A O 1
ATOM 770 N N . HIS A 1 93 ? -10.469 -2.893 -4.222 1.00 93.81 93 HIS A N 1
ATOM 771 C CA . HIS A 1 93 ? -10.002 -1.615 -4.735 1.00 93.81 93 HIS A CA 1
ATOM 772 C C . HIS A 1 93 ? -10.761 -1.278 -6.015 1.00 93.81 93 HIS A C 1
ATOM 774 O O . HIS A 1 93 ? -10.790 -2.079 -6.948 1.00 93.81 93 HIS A O 1
ATOM 780 N N . GLN A 1 94 ? -11.366 -0.096 -6.034 1.00 90.81 94 GLN A N 1
ATOM 781 C CA . GLN A 1 94 ? -11.942 0.518 -7.215 1.00 90.81 94 GLN A CA 1
ATOM 782 C C . GLN A 1 94 ? -11.040 1.686 -7.631 1.00 90.81 94 GLN A C 1
ATOM 784 O O . GLN A 1 94 ? -10.992 2.679 -6.891 1.00 90.81 94 GLN A O 1
ATOM 789 N N . PRO A 1 95 ? -10.337 1.591 -8.777 1.00 87.75 95 PRO A N 1
ATOM 790 C CA . PRO A 1 95 ? -9.553 2.703 -9.301 1.00 87.75 95 PRO A CA 1
ATOM 791 C C . PRO A 1 95 ? -10.448 3.891 -9.672 1.00 87.75 95 PRO A C 1
ATOM 793 O O . PRO A 1 95 ? -11.676 3.785 -9.714 1.00 87.75 95 PRO A O 1
ATOM 796 N N . ASN A 1 96 ? -9.818 5.034 -9.950 1.00 85.44 96 ASN A N 1
ATOM 797 C CA . ASN A 1 96 ? -10.528 6.247 -10.344 1.00 85.44 96 ASN A CA 1
ATOM 798 C C . ASN A 1 96 ? -11.402 5.992 -11.580 1.00 85.44 96 ASN A C 1
ATOM 800 O O . ASN A 1 96 ? -10.924 5.601 -12.642 1.00 85.44 96 ASN A O 1
ATOM 804 N N . THR A 1 97 ? -12.695 6.240 -11.418 1.00 87.12 97 THR A N 1
ATOM 805 C CA . THR A 1 97 ? -13.683 6.241 -12.500 1.00 87.12 97 THR A CA 1
ATOM 806 C C . THR A 1 97 ? -13.685 7.586 -13.231 1.00 87.12 97 THR A C 1
ATOM 808 O O . THR A 1 97 ? -13.127 8.567 -12.741 1.00 87.12 97 THR A O 1
ATOM 811 N N . GLU A 1 98 ? -14.365 7.672 -14.378 1.00 89.00 98 GLU A N 1
ATOM 812 C CA . GLU A 1 98 ? -14.509 8.928 -15.139 1.00 89.00 98 GLU A CA 1
ATOM 813 C C . GLU A 1 98 ? -15.179 10.056 -14.335 1.00 89.00 98 GLU A C 1
ATOM 815 O O . GLU A 1 98 ? -14.952 11.232 -14.604 1.00 89.00 98 GLU A O 1
ATOM 820 N N . SER A 1 99 ? -15.969 9.719 -13.309 1.00 89.00 99 SER A N 1
ATOM 821 C CA . SER A 1 99 ? -16.568 10.694 -12.391 1.00 89.00 99 SER A CA 1
ATOM 822 C C . SER A 1 99 ? -15.617 11.166 -11.283 1.00 89.00 99 SER A C 1
ATOM 824 O O . SER A 1 99 ? -16.007 11.981 -10.449 1.00 89.00 99 SER A O 1
ATOM 826 N N . GLY A 1 100 ? -14.386 10.648 -11.240 1.00 85.44 100 GLY A N 1
ATOM 827 C CA . GLY A 1 100 ? -13.403 10.921 -10.191 1.00 85.44 100 GLY A CA 1
ATOM 828 C C . GLY A 1 100 ? -13.622 10.122 -8.904 1.00 85.44 100 GLY A C 1
ATOM 829 O O . GLY A 1 100 ? -12.916 10.341 -7.924 1.00 85.44 100 GLY A O 1
ATOM 830 N N . PHE A 1 101 ? -14.583 9.193 -8.878 1.00 87.38 101 PHE A N 1
ATOM 831 C CA . PHE A 1 101 ? -14.791 8.321 -7.725 1.00 87.38 101 PHE A CA 1
ATOM 832 C C . PHE A 1 101 ? -13.766 7.184 -7.707 1.00 87.38 101 PHE A C 1
ATOM 834 O O . PHE A 1 101 ? -13.630 6.465 -8.699 1.00 87.38 101 PHE A O 1
ATOM 841 N N . SER A 1 102 ? -13.132 6.981 -6.557 1.00 87.25 102 SER A N 1
ATOM 842 C CA . SER A 1 102 ? -12.380 5.779 -6.197 1.00 87.25 102 SER A CA 1
ATOM 843 C C . SER A 1 102 ? -12.705 5.367 -4.770 1.00 87.25 102 SER A C 1
ATOM 845 O O . SER A 1 102 ? -13.149 6.168 -3.943 1.00 87.25 102 SER A O 1
ATOM 847 N N . ALA A 1 103 ? -12.507 4.086 -4.484 1.00 91.38 103 ALA A N 1
ATOM 848 C CA . ALA A 1 103 ? -12.717 3.549 -3.153 1.00 91.38 103 ALA A CA 1
ATOM 849 C C . ALA A 1 103 ? -11.803 2.356 -2.912 1.00 91.38 103 ALA A C 1
ATOM 851 O O . ALA A 1 103 ? -11.690 1.460 -3.745 1.00 91.38 103 ALA A O 1
ATOM 852 N N . THR A 1 104 ? -11.213 2.308 -1.724 1.00 94.38 104 THR A N 1
ATOM 853 C CA . THR A 1 104 ? -10.410 1.172 -1.279 1.00 94.38 104 THR A CA 1
ATOM 854 C C . THR A 1 104 ? -10.962 0.691 0.053 1.00 94.38 104 THR A C 1
ATOM 856 O O . THR A 1 104 ? -11.072 1.466 1.003 1.00 94.38 104 THR A O 1
ATOM 859 N N . LEU A 1 105 ? -11.331 -0.586 0.117 1.00 93.69 105 LEU A N 1
ATOM 860 C CA . LEU A 1 105 ? -11.870 -1.222 1.310 1.00 93.69 105 LEU A CA 1
ATOM 861 C C . LEU A 1 105 ? -10.836 -2.174 1.906 1.00 93.69 105 LEU A C 1
ATOM 863 O O . LEU A 1 105 ? -10.428 -3.150 1.273 1.00 93.69 105 LEU A O 1
ATOM 867 N N . PHE A 1 106 ? -10.488 -1.919 3.164 1.00 95.44 106 PHE A N 1
ATOM 868 C CA . PHE A 1 106 ? -9.640 -2.787 3.969 1.00 95.44 106 PHE A CA 1
ATOM 869 C C . PHE A 1 106 ? -10.451 -3.491 5.055 1.00 95.44 106 PHE A C 1
ATOM 871 O O . PHE A 1 106 ? -11.351 -2.904 5.658 1.00 95.44 106 PHE A O 1
ATOM 878 N N . GLY A 1 107 ? -10.101 -4.743 5.330 1.00 92.44 107 GLY A N 1
ATOM 879 C CA . GLY A 1 107 ? -10.626 -5.521 6.446 1.00 92.44 107 GLY A CA 1
ATOM 880 C C . GLY A 1 107 ? -9.529 -5.773 7.465 1.00 92.44 107 GLY A C 1
ATOM 881 O O . GLY A 1 107 ? -8.420 -6.133 7.091 1.00 92.44 107 GLY A O 1
ATOM 882 N N . GLU A 1 108 ? 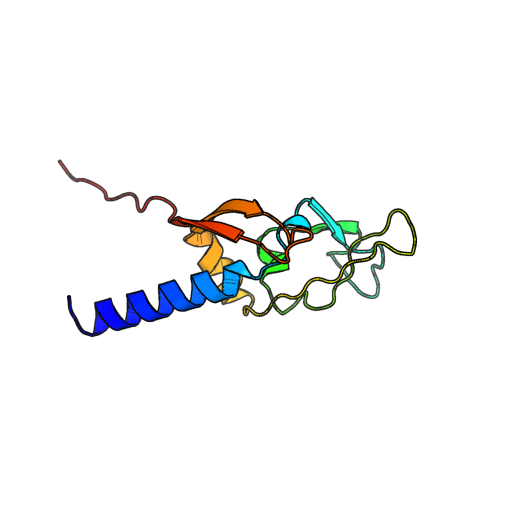-9.808 -5.604 8.758 1.00 92.62 108 GLU A N 1
ATOM 883 C CA . GLU A 1 108 ? -8.855 -6.037 9.785 1.00 92.62 108 GLU A CA 1
ATOM 884 C C . GLU A 1 108 ? -8.737 -7.567 9.726 1.00 92.62 108 GLU A C 1
ATOM 886 O O . GLU A 1 108 ? -9.738 -8.285 9.830 1.00 92.62 108 GLU A O 1
ATOM 891 N N . LYS A 1 109 ? -7.510 -8.068 9.577 1.00 91.38 109 LYS A N 1
ATOM 892 C CA . LYS A 1 109 ? -7.187 -9.481 9.756 1.00 91.38 109 LYS A CA 1
ATOM 893 C C . LYS A 1 109 ? -7.727 -9.883 11.113 1.00 91.38 109 LYS A C 1
ATOM 895 O O . LYS A 1 109 ? -7.404 -9.240 12.115 1.00 91.38 109 LYS A O 1
ATOM 900 N N . LYS A 1 110 ? -8.588 -10.907 11.155 1.00 71.56 110 LYS A N 1
ATOM 901 C CA . LYS A 1 110 ? -9.205 -11.359 12.407 1.00 71.56 110 LYS A CA 1
ATOM 902 C C . LYS A 1 110 ? -8.107 -11.483 13.459 1.00 71.56 110 LYS A C 1
ATOM 904 O O . LYS A 1 110 ? -7.250 -12.355 13.350 1.00 71.56 110 LYS A O 1
ATOM 909 N N . LYS A 1 111 ? -8.155 -10.653 14.507 1.00 59.41 111 LYS A N 1
ATOM 910 C CA . LYS A 1 111 ? -7.482 -11.017 15.750 1.00 59.41 111 LYS A CA 1
ATOM 911 C C . LYS A 1 111 ? -8.115 -12.336 16.141 1.00 59.41 111 LYS A C 1
ATOM 913 O O . LYS A 1 111 ? -9.320 -12.367 16.397 1.00 59.41 111 LYS A O 1
ATOM 918 N N . THR A 1 112 ? -7.345 -13.415 16.160 1.00 46.78 112 THR A N 1
ATOM 919 C CA . THR A 1 112 ? -7.709 -14.605 16.917 1.00 46.78 112 THR A CA 1
ATOM 920 C C . THR A 1 112 ? -7.906 -14.116 18.345 1.00 46.78 112 THR A C 1
ATOM 922 O O . THR A 1 112 ? -6.966 -13.966 19.119 1.00 46.78 112 THR A O 1
ATOM 925 N N . LYS A 1 113 ? -9.138 -13.743 18.692 1.00 46.31 113 LYS A N 1
ATOM 926 C CA . LYS A 1 113 ? -9.553 -13.751 20.078 1.00 46.31 113 LYS A CA 1
ATOM 927 C C . LYS A 1 113 ? -9.522 -15.233 20.406 1.00 46.31 113 LYS A C 1
ATOM 929 O O . LYS A 1 113 ? -10.403 -15.962 19.958 1.00 46.31 113 LYS A O 1
ATOM 934 N N . GLU A 1 114 ? -8.465 -15.688 21.077 1.00 46.41 114 GLU A N 1
ATOM 935 C CA . GLU A 1 114 ? -8.550 -16.905 21.877 1.00 46.41 114 GLU A CA 1
ATOM 936 C C . GLU A 1 114 ? -9.747 -16.698 22.808 1.00 46.41 114 GLU A C 1
ATOM 938 O O . GLU A 1 114 ? -9.640 -16.077 23.865 1.00 46.41 114 GLU A O 1
ATOM 943 N N . TYR A 1 115 ? -10.925 -17.146 22.385 1.00 45.28 115 TYR A N 1
ATOM 944 C CA . TYR A 1 115 ? -11.987 -17.451 23.316 1.00 45.28 115 TYR A CA 1
ATOM 945 C C . TYR A 1 115 ? -11.505 -18.709 24.026 1.00 45.28 115 TYR A C 1
ATOM 947 O O . TYR A 1 115 ? -11.674 -19.817 23.526 1.00 45.28 115 TYR A O 1
ATOM 955 N N . ARG A 1 116 ? -10.798 -18.519 25.142 1.00 43.91 116 ARG A N 1
ATOM 956 C CA . ARG A 1 116 ? -10.606 -19.586 26.119 1.00 43.91 116 ARG A CA 1
ATOM 957 C C . ARG A 1 116 ? -11.992 -19.866 26.692 1.00 43.91 116 ARG A C 1
ATOM 959 O O . ARG A 1 116 ? -12.532 -19.019 27.402 1.00 43.91 116 ARG A O 1
ATOM 966 N N . ILE A 1 117 ? -12.584 -20.966 26.230 1.00 47.72 117 ILE A N 1
ATOM 967 C CA . ILE A 1 117 ? -13.804 -21.564 26.781 1.00 47.72 117 ILE A CA 1
ATOM 968 C C . ILE A 1 117 ? -13.419 -22.276 28.076 1.00 47.72 117 ILE A C 1
ATOM 970 O O . ILE A 1 117 ? -12.337 -22.910 28.074 1.00 47.72 117 ILE A O 1
#

Foldseek 3Di:
DDPVVVVVVVVLVVLVVLLFPFPCVQAQFAFDQDCVVQPPRHRNGDHQLLLQAPVQFQGWTHDPDPPPIDTRHHDDHSVSSVVNVVFKDFDDWDPQDPVRDTGTDIDTDDPPPPPPD

Organism: NCBI:txid613026

pLDDT: mean 88.71, std 12.82, range [43.91, 97.19]

Radius of gyration: 16.85 Å; chains: 1; bounding box: 37×32×53 Å

Sequence (117 aa):
MTNKQQIQKLRDNAELAMASYGYFHLIGKKFKNDEDEYGDKANKPITLHDILDITYKNYETQDSTFFNTENLNGDFTPTQAKRFFERYDLLIHQPNTESGFSATLFGEKKKTKEYRI

Secondary structure (DSSP, 8-state):
--HHHHHHHHHHHHHHHHHTTS-GGGTTPBBPS-HHHHGGGTTPBP-HHHHHBGGGTTPBBPPSSTT---B----B-HHHHHHHHHHEEEEEEEPPPTTS--EEEEEE---------

=== Feature glossary ===
A reading guide for the features in this record.

Start from the sequence.

  · Sequence gives the chain of amino acids in standard one-letter code (A=alanine, C=cysteine, …, Y=tyrosine), read N→C. It is the only feature that is directly encoded by the gene; all structural features are derived from the folded form of this sequence.

Fold it, and you get atomic coordinates and the backbone conformation that goes with them.

  · Structure coordinates are given as an mmCIF _atom_site loop: one row per atom with element, residue name, chain id, sequence number, and x/y/z position in Å. Only the four main-chain atoms per residue are included here; side chains are omitted to keep the record compact.

  · Backbone dihedral angles. Every residue except chain termini has a φ (preceding-C → N → Cα → C) and a ψ (N → Cα → C → next-N). They are reported in degrees following the IUPAC sign convention. Secondary structure is essentially a statement about which (φ, ψ) basin each residue occupies.

  · Eight-state secondary structure (DSSP): H is the canonical α-helix, G the tighter 3₁₀-helix, I the wider π-helix; E/B are β-structure, T and S are turns and bends, and '-' is everything else. DSSP derives these from the pattern of main-chain N–H···O=C hydrogen bonds, not from the sequence.

  · SS3 is a coarse helix/strand/coil call (letters a/b/c) made by the P-SEA algorithm from inter-Cα distances and dihedrals. It is less detailed than DSSP but needs only Cα positions.

Summarize the fold with a handful of shape descriptors and a per-residue structural alphabet.

  · Radius of gyration (Rg) is the root-mean-square distance of Cα atoms from their centroid — a single number for overall size and compactness. A globular domain of N residues has Rg ≈ 2.2·N^0.38 Å; an extended or disordered chain has a much larger Rg. The Cα contact count is the number of residue pairs whose Cα atoms are within 8 Å and are more than four positions apart in sequence — a standard proxy for tertiary packing density. The bounding box is the smallest axis-aligned box enclosing all Cα atoms.

  · 3Di is Foldseek's structural alphabet. Each residue is assigned one of twenty discrete states based on how its Cα sits relative to its spatial (not sequential) neighbors. Aligning 3Di strings finds structural homologs roughly as well as full 3D superposition, but orders of magnitude faster.

  · Solvent-accessible surface area (SASA) is the area in Å² traced out by the centre of a 1.4 Å probe sphere (a water molecule) rolled over the protein's van der Waals surface (Shrake–Rupley / Lee–Richards construction). Buried residues have near-zero SASA; fully exposed residues can exceed 200 Å². The total SASA scales roughly with the number of surface residues.

Ask how reliable the model is.

  · For AlphaFold models, the B-factor field carries pLDDT — the model's own estimate of local accuracy on a 0–100 scale. Regions with pLDDT<50 should be treated as essentially unmodeled; they often correspond to intrinsically disordered segments.

  · For experimental (PDB) structures, the B-factor (temperature factor) quantifies the positional spread of each atom in the crystal — a combination of thermal vibration and static disorder — in units of Å². High B-factors mark flexible loops or poorly resolved regions; low B-factors mark the rigid, well-ordered core.

  · Predicted Aligned Error (PAE) is an AlphaFold confidence matrix: entry (i, j) is the expected error in the position of residue j, in ångströms, when the prediction is superimposed on the true structure at residue i. Low PAE within a block of residues means that block is internally rigid and well-predicted; high PAE between two blocks means their relative placement is uncertain even if each block individually is confident.

Place it in context: what it resembles, what it is annotated as, and how it looks.

  · Structural nearest neighbors (via Foldseek easy-search vs the PDB). Reported per hit: target PDB id, E-value, and alignment TM-score. A TM-score above ~0.5 is the conventional threshold for 'same fold'.

  · Functional annotations link the protein to curated databases. InterPro entries identify conserved domains and families by matching the sequence against member-database signatures (Pfam, PROSITE, CDD, …). Gene Ontology (GO) terms describe molecular function, biological process, and cellular component in a controlled vocabulary. CATH places the structure in a hierarchical fold classification (Class/Architecture/Topology/Homologous-superfamily). The organism is the source species.

  · The contact map is a binary N×N matrix image: pixel (i, j) is dark where Cα_i and Cα_j are within 8 Å and |i−j|>4. Because the |i−j|>4 filter removes local helical contacts, off-diagonal stripes parallel to the main diagonal indicate parallel β-sheets; stripes perpendicular to it indicate antiparallel β-sheets. The Ramachandran plot scatters every residue's (φ, ψ) pair against the sterically allowed regions. The PAE heatmap renders the predicted-aligned-error matrix.

  · Six rendered views show the 3D structure from the faces of a cube — i.e. along ±x, ±y, ±z. Rendering representation is drawn randomly per protein from cartoon (secondary-structure ribbons), sticks (backbone bonds), or molecular surface; coloring is either N→C rainbow (blue at the N-terminus through red at the C-terminus) or one color per chain.